Protein 2NRR (pdb70)

Foldseek 3Di:
DDLQVVLCVVQVAPDGQQKEKEWEWDDPLIKIWIWIDGNLHTDPVPIDIDRDVLLVVLLVVLLVVVVPDPDGQEYEYAEADSNQVSNVVSCVVVPHDHWYWYPPCIHGPNDHNDDDPPDSNNVSRVVNSVVNVVRVVVD

Organism: Thermotoga maritima (strain ATCC 43589 / DSM 3109 / JCM 10099 / NBRC 100826 / MSB8) (NCBI:txid243274)

Sequence (139 aa):
MEALEELMKLLNMKDFPYRIEGIDISHLYTVASLVVFEDGFPKKGDYRRYKIDDYESIRTVVKRRYSKHPLPNLLFVDGGIGQVNAAIEALKEIGKDCPVVGLATVVFENREIHLPHDHPVLRLLVQIRDETHRFAVSY

B-factor: mean 25.11, std 10.8, range [13.67, 114.44]

CATH classification: 3.30.420.340

Structure (mmCIF, N/CA/C/O backbone):
data_2NRR
#
_entry.id   2NRR
#
_cell.length_a   38.048
_cell.length_b   46.516
_cell.length_c   84.501
_cell.angle_alpha   90.000
_cell.angle_beta   90.000
_cell.angle_gamma   90.000
#
_symmetry.space_group_name_H-M   'P 21 21 21'
#
loop_
_entity.id
_entity.type
_entity.pdbx_description
1 polymer 'UvrABC system protein C'
2 water water
#
loop_
_atom_site.group_PDB
_atom_site.id
_atom_site.type_symbol
_atom_site.label_atom_id
_atom_site.label_alt_id
_atom_site.label_comp_id
_atom_site.label_asym_id
_atom_site.label_entity_id
_atom_site.label_seq_id
_atom_site.pdbx_PDB_ins_code
_atom_site.Cartn_x
_atom_site.Cartn_y
_atom_site.Cartn_z
_atom_site.occupancy
_atom_site.B_iso_or_equiv
_atom_site.auth_seq_id
_atom_site.auth_comp_id
_atom_site.auth_asym_id
_atom_site.auth_atom_id
_atom_site.pdbx_PDB_model_num
ATOM 1 N N . MET A 1 1 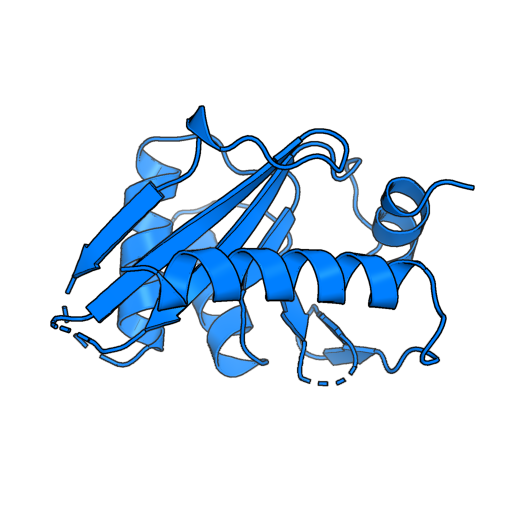? 36.853 39.407 -5.496 1.00 30.36 344 MET A N 1
ATOM 2 C CA . MET A 1 1 ? 35.860 38.399 -5.003 1.00 29.60 344 MET A CA 1
ATOM 3 C C . MET A 1 1 ? 35.454 38.765 -3.607 1.00 28.64 344 MET A C 1
ATOM 4 O O . MET A 1 1 ? 36.185 39.477 -2.910 1.00 28.72 344 MET A O 1
ATOM 9 N N . GLU A 1 2 ? 34.289 38.269 -3.197 1.00 25.59 345 GLU A N 1
ATOM 10 C CA . GLU A 1 2 ? 33.736 38.505 -1.846 1.00 25.17 345 GLU A CA 1
ATOM 11 C C . GLU A 1 2 ? 34.179 37.424 -0.882 1.00 22.10 345 GLU A C 1
ATOM 12 O O . GLU A 1 2 ? 34.209 36.224 -1.204 1.00 20.40 345 GLU A O 1
ATOM 18 N N . ALA A 1 3 ? 34.475 37.866 0.328 1.00 21.30 346 ALA A N 1
ATOM 19 C CA . ALA A 1 3 ? 34.883 36.965 1.385 1.00 20.48 346 ALA A CA 1
ATOM 20 C C . ALA A 1 3 ? 33.885 35.848 1.661 1.00 18.45 346 ALA A C 1
ATOM 21 O O . ALA A 1 3 ? 34.297 34.737 1.972 1.00 18.36 346 ALA A O 1
ATOM 23 N N . LEU A 1 4 ? 32.588 36.109 1.566 1.00 18.61 347 LEU A N 1
ATOM 24 C CA . LEU A 1 4 ? 31.613 35.022 1.772 1.00 18.34 347 LEU A CA 1
ATOM 25 C C . LEU A 1 4 ? 31.727 33.914 0.746 1.00 17.52 347 LEU A C 1
ATOM 26 O O . LEU A 1 4 ? 31.583 32.747 1.079 1.00 17.42 347 LEU A O 1
ATOM 31 N N . GLU A 1 5 ? 31.942 34.273 -0.513 1.00 16.81 348 GLU A N 1
ATOM 32 C CA . GLU A 1 5 ? 32.133 33.264 -1.534 1.00 17.13 348 GLU A CA 1
ATOM 33 C C . GLU A 1 5 ? 33.436 32.503 -1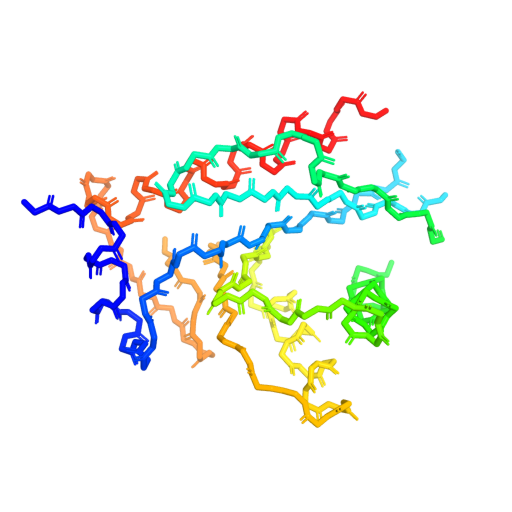.284 1.00 16.71 348 GLU A C 1
ATOM 34 O O . GLU A 1 5 ? 33.505 31.285 -1.466 1.00 17.18 348 GLU A O 1
ATOM 40 N N . GLU A 1 6 ? 34.475 33.216 -0.872 1.00 16.51 349 GLU A N 1
ATOM 41 C CA . GLU A 1 6 ? 35.760 32.587 -0.580 1.00 16.79 349 GLU A CA 1
ATOM 42 C C . GLU A 1 6 ? 35.622 31.616 0.611 1.00 16.94 349 GLU A C 1
ATOM 43 O O . GLU A 1 6 ? 36.235 30.548 0.616 1.00 16.66 349 GLU A O 1
ATOM 49 N N . LEU A 1 7 ? 34.841 31.994 1.606 1.00 15.83 350 LEU A N 1
ATOM 50 C CA . LEU A 1 7 ? 34.579 31.134 2.768 1.00 15.94 350 LEU A CA 1
ATOM 51 C C . LEU A 1 7 ? 33.868 29.870 2.340 1.00 16.11 350 LEU A C 1
ATOM 52 O O . LEU A 1 7 ? 34.204 28.774 2.751 1.00 17.38 350 LEU A O 1
ATOM 57 N N . MET A 1 8 ? 32.849 30.018 1.503 1.00 16.51 351 MET A N 1
ATOM 58 C CA . MET A 1 8 ? 32.149 28.870 0.959 1.00 17.22 351 MET A CA 1
ATOM 59 C C . MET A 1 8 ? 33.092 27.880 0.285 1.00 18.24 351 MET A C 1
ATOM 60 O O . MET A 1 8 ? 33.025 26.678 0.514 1.00 19.54 351 MET A O 1
ATOM 65 N N . LYS A 1 9 ? 34.008 28.422 -0.508 1.00 18.24 352 LYS A N 1
ATOM 66 C CA . LYS A 1 9 ? 34.929 27.570 -1.242 1.00 19.81 352 LYS A CA 1
ATOM 67 C C . LYS A 1 9 ? 35.937 26.920 -0.314 1.00 19.96 352 LYS A C 1
ATOM 68 O O . LYS A 1 9 ? 36.238 25.757 -0.471 1.00 21.97 352 LYS A O 1
ATOM 74 N N . LEU A 1 10 ? 36.455 27.657 0.657 1.00 18.76 353 LEU A N 1
ATOM 75 C CA . LEU A 1 10 ? 37.442 27.083 1.579 1.00 20.14 353 LEU A CA 1
ATOM 76 C C . LEU A 1 10 ? 36.873 25.919 2.363 1.00 19.75 353 LEU A C 1
ATOM 77 O O . LEU A 1 10 ? 37.572 24.922 2.567 1.00 22.26 353 LEU A O 1
ATOM 82 N N . LEU A 1 11 ? 35.636 26.041 2.835 1.00 19.77 354 LEU A N 1
ATOM 83 C CA . LEU A 1 11 ? 34.984 25.035 3.652 1.00 19.86 354 LEU A CA 1
ATOM 84 C C . LEU A 1 11 ? 34.236 23.996 2.828 1.00 20.64 354 LEU A C 1
ATOM 85 O O . LEU A 1 11 ? 33.574 23.117 3.388 1.00 22.85 354 LEU A O 1
ATOM 90 N N . ASN A 1 12 ? 34.302 24.132 1.500 1.00 19.47 355 ASN A N 1
ATOM 91 C CA . ASN A 1 12 ? 33.604 23.220 0.582 1.00 20.41 355 ASN A CA 1
ATOM 92 C C . ASN A 1 12 ? 32.128 23.108 0.920 1.00 19.77 355 ASN A C 1
ATOM 93 O O . ASN A 1 12 ? 31.551 22.033 0.920 1.00 21.61 355 ASN A O 1
ATOM 98 N N . MET A 1 13 ? 31.510 24.250 1.201 1.00 18.80 356 MET A N 1
ATOM 99 C CA . MET A 1 13 ? 30.114 24.289 1.582 1.00 19.10 356 MET A CA 1
ATOM 100 C C . MET A 1 13 ? 29.233 24.025 0.386 1.00 19.87 356 MET A C 1
ATOM 101 O O . MET A 1 13 ? 29.510 24.501 -0.715 1.00 19.87 356 MET A O 1
ATOM 106 N N . LYS A 1 14 ? 28.128 23.347 0.646 1.00 22.04 357 LYS A N 1
ATOM 107 C C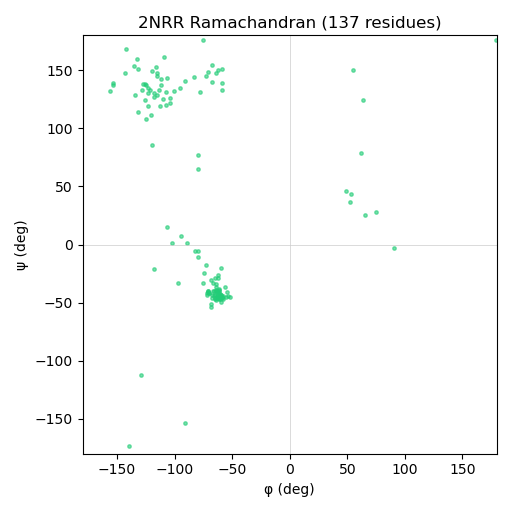A . LYS A 1 14 ? 27.100 23.121 -0.363 1.00 23.52 357 LYS A CA 1
ATOM 108 C C . LYS A 1 14 ? 26.302 24.381 -0.582 1.00 22.47 357 LYS A C 1
ATOM 109 O O . LYS A 1 14 ? 25.886 24.657 -1.709 1.00 25.15 357 LYS A O 1
ATOM 115 N N . ASP A 1 15 ? 26.120 25.176 0.475 1.00 21.28 358 ASP A N 1
ATOM 116 C CA . ASP A 1 15 ? 25.324 26.369 0.399 1.00 21.38 358 ASP A CA 1
ATOM 117 C C . ASP A 1 15 ? 26.182 27.613 0.654 1.00 19.26 358 ASP A C 1
ATOM 118 O O . ASP A 1 15 ? 27.195 27.573 1.344 1.00 18.73 358 ASP A O 1
ATOM 123 N N . PHE A 1 16 ? 25.767 28.728 0.088 1.00 18.33 359 PHE A N 1
ATOM 124 C CA . PHE A 1 16 ? 26.418 29.990 0.327 1.00 17.33 359 PHE A CA 1
ATOM 125 C C . PHE A 1 16 ? 26.172 30.385 1.781 1.00 16.38 359 PHE A C 1
ATOM 126 O O . PHE A 1 16 ? 25.053 30.226 2.280 1.00 16.09 359 PHE A O 1
ATOM 134 N N . PRO A 1 17 ? 27.178 30.944 2.459 1.00 15.94 360 PRO A N 1
ATOM 135 C CA . PRO A 1 17 ? 27.000 31.319 3.888 1.00 16.23 360 PRO A CA 1
ATOM 136 C C . PRO A 1 17 ? 26.261 32.645 4.094 1.00 15.77 360 PRO A C 1
ATOM 137 O O . PRO A 1 17 ? 26.786 33.624 4.638 1.00 16.64 360 PRO A O 1
ATOM 141 N N . TYR A 1 18 ? 25.005 32.661 3.684 1.00 15.42 361 TYR A N 1
ATOM 142 C CA . TYR A 1 18 ? 24.185 33.834 3.775 1.00 15.02 361 TYR A CA 1
ATOM 143 C C . TYR A 1 18 ? 23.884 34.187 5.216 1.00 14.90 361 TYR A C 1
ATOM 144 O O . TYR A 1 18 ? 23.998 35.342 5.601 1.00 15.55 361 TYR A O 1
ATOM 153 N N . ARG A 1 19 ? 23.514 33.202 6.020 1.00 14.38 362 ARG A N 1
ATOM 154 C CA . ARG A 1 19 ? 23.267 33.391 7.439 1.00 15.04 362 ARG A CA 1
ATOM 155 C C . ARG A 1 19 ? 24.342 32.640 8.201 1.00 13.67 362 ARG A C 1
ATOM 156 O O . ARG A 1 19 ? 24.452 31.427 8.097 1.00 14.63 362 ARG A O 1
ATOM 164 N N . ILE A 1 20 ? 25.109 33.414 8.981 1.00 14.56 363 ILE A N 1
ATOM 165 C CA . ILE A 1 20 ? 26.115 32.865 9.866 1.00 14.29 363 ILE A CA 1
ATOM 166 C C . ILE A 1 20 ? 25.713 33.231 11.278 1.00 14.83 363 ILE A C 1
ATOM 167 O O . ILE A 1 20 ? 25.421 34.373 11.572 1.00 15.87 363 ILE A O 1
ATOM 172 N N . GLU A 1 21 ? 25.706 32.251 12.174 1.00 13.86 364 GLU A N 1
ATOM 173 C CA . GLU A 1 21 ? 25.497 32.504 13.593 1.00 14.36 364 GLU A CA 1
ATOM 174 C C . GLU A 1 21 ? 26.783 32.206 14.322 1.00 14.15 364 GLU A C 1
ATOM 175 O O . GLU A 1 21 ? 27.460 31.261 13.962 1.00 16.29 364 GLU A O 1
ATOM 181 N N . GLY A 1 22 ? 27.109 33.000 15.332 1.00 15.10 365 GLY A N 1
ATOM 182 C CA . GLY A 1 22 ? 28.305 32.844 16.128 1.00 15.27 365 GLY A CA 1
ATOM 183 C C . GLY A 1 22 ? 27.956 32.705 17.588 1.00 15.69 365 GLY A C 1
ATOM 184 O O . GLY A 1 22 ? 27.143 33.468 18.069 1.00 16.47 365 GLY A O 1
ATOM 185 N N . ILE A 1 23 ? 28.568 31.755 18.290 1.00 15.56 366 ILE A N 1
ATOM 186 C CA . ILE A 1 23 ? 28.272 31.508 19.685 1.00 17.01 366 ILE A CA 1
ATOM 187 C C . ILE A 1 23 ? 29.520 31.549 20.533 1.00 17.12 366 ILE A C 1
ATOM 188 O O . ILE A 1 23 ? 30.571 31.047 20.148 1.00 17.24 366 ILE A O 1
ATOM 193 N N . ASP A 1 24 ? 29.384 32.187 21.697 1.00 18.77 367 ASP A N 1
ATOM 194 C CA . ASP A 1 24 ? 30.398 32.186 22.721 1.00 20.06 367 ASP A CA 1
ATOM 195 C C . ASP A 1 24 ? 29.774 31.749 24.024 1.00 20.35 367 ASP A C 1
ATOM 196 O O . ASP A 1 24 ? 28.668 32.143 24.340 1.00 20.49 367 ASP A O 1
ATOM 201 N N . ILE A 1 25 ? 30.493 30.904 24.764 1.00 19.97 368 ILE A N 1
ATOM 202 C CA . ILE A 1 25 ? 30.108 30.502 26.111 1.00 21.45 368 ILE A CA 1
ATOM 203 C C . ILE A 1 25 ? 31.000 31.244 27.109 1.00 22.76 368 ILE A C 1
ATOM 204 O O . ILE A 1 25 ? 32.233 31.184 27.016 1.00 24.64 368 ILE A O 1
ATOM 209 N N . SER A 1 26 ? 30.365 31.932 28.056 1.00 23.85 369 SER A N 1
ATOM 210 C CA . SER A 1 26 ? 31.106 32.733 29.063 1.00 28.11 369 SER A CA 1
ATOM 211 C C . SER A 1 26 ? 30.563 32.433 30.447 1.00 30.67 369 SER A C 1
ATOM 212 O O . SER A 1 26 ? 29.441 31.983 30.618 1.00 28.58 369 SER A O 1
ATOM 215 N N . HIS A 1 27 ? 31.347 32.725 31.475 1.00 34.88 370 HIS A N 1
ATOM 216 C CA . HIS A 1 27 ? 31.010 32.154 32.782 1.00 38.45 370 HIS A CA 1
ATOM 217 C C . HIS A 1 27 ? 30.236 33.001 33.766 1.00 41.16 370 HIS A C 1
ATOM 218 O O . HIS A 1 27 ? 29.434 32.468 34.526 1.00 42.50 370 HIS A O 1
ATOM 225 N N . LEU A 1 28 ? 30.463 34.305 33.747 1.00 43.10 371 LEU A N 1
ATOM 226 C CA . LEU A 1 28 ? 29.624 35.244 34.497 1.00 43.84 371 LEU A CA 1
ATOM 227 C C . LEU A 1 28 ? 29.232 36.396 33.571 1.00 44.56 371 LEU A C 1
ATOM 228 O O . LEU A 1 28 ? 28.126 36.415 33.024 1.00 44.72 371 LEU A O 1
ATOM 233 N N . TYR A 1 32 ? 26.204 31.298 36.862 1.00 33.84 375 TYR A N 1
ATOM 234 C CA . TYR A 1 32 ? 25.474 31.129 35.611 1.00 32.75 375 TYR A CA 1
ATOM 235 C C . TYR A 1 32 ? 26.471 30.966 34.497 1.00 31.31 375 TYR A C 1
ATOM 236 O O . TYR A 1 32 ? 27.595 31.459 34.579 1.00 30.87 375 TYR A O 1
ATOM 238 N N . THR A 1 33 ? 26.077 30.228 33.469 1.00 29.17 376 THR A N 1
ATOM 239 C CA . THR A 1 33 ? 26.797 30.257 32.211 1.00 26.90 376 THR A CA 1
ATOM 240 C C . THR A 1 33 ? 25.893 31.039 31.258 1.00 25.32 376 THR A C 1
ATOM 241 O O . THR A 1 33 ? 24.649 30.929 31.324 1.00 25.67 376 THR A O 1
ATOM 245 N N . VAL A 1 34 ? 26.515 31.835 30.403 1.00 22.80 377 VAL A N 1
ATOM 246 C CA . VAL A 1 34 ? 25.782 32.560 29.366 1.00 22.88 377 VAL A CA 1
ATOM 247 C C . VAL A 1 34 ? 26.349 32.212 28.000 1.00 20.47 377 VAL A C 1
ATOM 248 O O . VAL A 1 34 ? 27.572 32.249 27.778 1.00 22.02 377 VAL A O 1
ATOM 252 N N . ALA A 1 35 ? 25.446 31.872 27.097 1.00 19.61 378 ALA A N 1
ATOM 253 C CA . ALA A 1 35 ? 25.778 31.703 25.701 1.00 19.14 378 ALA A CA 1
ATOM 254 C C . ALA A 1 35 ? 25.276 32.921 24.941 1.00 18.66 378 ALA A C 1
ATOM 255 O O . ALA A 1 35 ? 24.094 33.225 24.975 1.00 20.97 378 ALA A O 1
ATOM 257 N N . SER A 1 36 ? 26.178 33.615 24.277 1.00 17.27 379 SER A N 1
ATOM 258 C CA . SER A 1 36 ? 25.841 34.8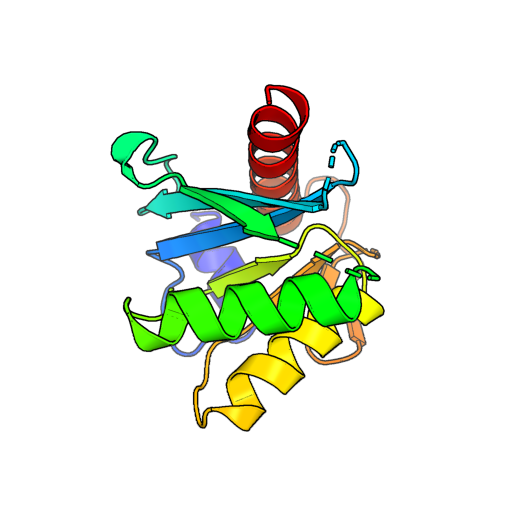02 23.517 1.00 18.18 379 SER A CA 1
ATOM 259 C C . SER A 1 36 ? 25.936 34.432 22.051 1.00 17.11 379 SER A C 1
ATOM 260 O O . SER A 1 36 ? 26.944 33.882 21.618 1.00 19.57 379 SER A O 1
ATOM 263 N N . LEU A 1 37 ? 24.899 34.783 21.286 1.00 16.15 380 LEU A N 1
ATOM 264 C CA . LEU A 1 37 ? 24.770 34.411 19.897 1.00 16.39 380 LEU A CA 1
ATOM 265 C C . LEU A 1 37 ? 24.555 35.646 19.048 1.00 15.68 380 LEU A C 1
ATOM 266 O O . LEU A 1 37 ? 23.649 36.437 19.305 1.00 16.96 380 LEU A O 1
ATOM 271 N N . VAL A 1 38 ? 25.425 35.810 18.054 1.00 14.93 381 VAL A N 1
ATOM 272 C CA . VAL A 1 38 ? 25.336 36.862 17.082 1.00 15.58 381 VAL A CA 1
ATOM 273 C C . VAL A 1 38 ? 24.929 36.264 15.730 1.00 15.03 381 VAL A C 1
ATOM 274 O O . VAL A 1 38 ? 25.093 35.069 15.476 1.00 15.66 381 VAL A O 1
ATOM 278 N N . VAL A 1 39 ? 24.439 37.143 14.870 1.00 15.29 382 VAL A N 1
ATOM 279 C CA . VAL A 1 39 ? 23.921 36.787 13.549 1.00 15.86 382 VAL A CA 1
ATOM 280 C C . VAL A 1 39 ? 24.462 37.742 12.529 1.00 16.69 382 VAL A C 1
ATOM 281 O O . VAL A 1 39 ? 24.356 38.947 12.714 1.00 17.75 382 VAL A O 1
ATOM 285 N N . PHE A 1 40 ? 25.024 37.183 11.462 1.00 16.73 383 PHE A N 1
ATOM 286 C CA . PHE A 1 40 ? 25.411 37.917 10.273 1.00 17.83 383 PHE A CA 1
ATOM 287 C C . PHE A 1 40 ? 24.536 37.465 9.123 1.00 17.90 383 PHE A C 1
ATOM 288 O O . PHE A 1 40 ? 24.405 36.273 8.869 1.00 20.11 383 PHE A O 1
ATOM 296 N N . GLU A 1 41 ? 24.000 38.420 8.369 1.00 19.01 384 GLU A N 1
ATOM 297 C CA . GLU A 1 41 ? 23.185 38.126 7.189 1.00 19.49 384 GLU A CA 1
ATOM 298 C C . GLU A 1 41 ? 23.846 38.836 6.019 1.00 18.69 384 GLU A C 1
ATOM 299 O O . GLU A 1 41 ? 24.019 40.073 6.045 1.00 20.02 384 GLU A O 1
ATOM 305 N N . ASP A 1 42 ? 24.265 38.046 5.029 1.00 18.07 385 ASP A N 1
ATOM 306 C CA . ASP A 1 42 ? 24.990 38.551 3.873 1.00 19.29 385 ASP A CA 1
ATOM 307 C C . ASP A 1 42 ? 26.185 39.374 4.305 1.00 19.95 385 ASP A C 1
ATOM 308 O O . ASP A 1 42 ? 26.531 40.387 3.678 1.00 21.89 385 ASP A O 1
ATOM 313 N N . GLY A 1 43 ? 26.811 38.941 5.392 1.00 19.76 386 GLY A N 1
ATOM 314 C CA . GLY A 1 43 ? 28.048 39.522 5.874 1.00 22.57 386 GLY A CA 1
ATOM 315 C C . GLY A 1 43 ? 27.898 40.660 6.854 1.00 22.37 386 GLY A C 1
ATOM 316 O O . GLY A 1 43 ? 28.925 41.209 7.306 1.00 25.74 386 GLY A O 1
ATOM 317 N N . PHE A 1 44 ? 26.655 41.071 7.140 1.00 22.83 387 PHE A N 1
ATOM 318 C CA . PHE A 1 44 ? 26.362 42.221 8.036 1.00 24.26 387 PHE A CA 1
ATOM 319 C C . PHE A 1 44 ? 25.710 41.761 9.326 1.00 23.32 387 PHE A C 1
ATOM 320 O O . PHE A 1 44 ? 24.752 40.971 9.287 1.00 22.16 387 PHE A O 1
ATOM 328 N N . PRO A 1 45 ? 26.147 42.330 10.458 1.00 23.42 388 PRO A N 1
ATOM 329 C CA . PRO A 1 45 ? 25.458 42.017 11.703 1.00 22.48 388 PRO A CA 1
ATOM 330 C C . PRO A 1 45 ? 23.976 42.377 11.709 1.00 21.92 388 PRO A C 1
ATOM 331 O O . PRO A 1 45 ? 23.603 43.471 11.247 1.00 24.69 388 PRO A O 1
ATOM 335 N N . LYS A 1 46 ? 23.142 41.514 12.267 1.00 20.82 389 LYS A N 1
ATOM 336 C CA . LYS A 1 46 ? 21.703 41.762 12.419 1.00 21.19 389 LYS A CA 1
ATOM 337 C C . LYS A 1 46 ? 21.338 41.744 13.898 1.00 21.03 389 LYS A C 1
ATOM 338 O O . LYS A 1 46 ? 20.943 40.725 14.456 1.00 19.91 389 LYS A O 1
ATOM 344 N N . LYS A 1 47 ? 21.493 42.893 14.530 1.00 20.90 390 LYS A N 1
ATOM 345 C CA . LYS A 1 47 ? 21.428 42.972 15.979 1.00 20.42 390 LYS A CA 1
ATOM 346 C C . LYS A 1 47 ? 20.058 42.620 16.523 1.00 20.08 390 LYS A C 1
ATOM 347 O O . LYS A 1 47 ? 19.986 42.114 17.638 1.00 19.45 390 LYS A O 1
ATOM 353 N N . GLY A 1 48 ? 18.991 42.858 15.7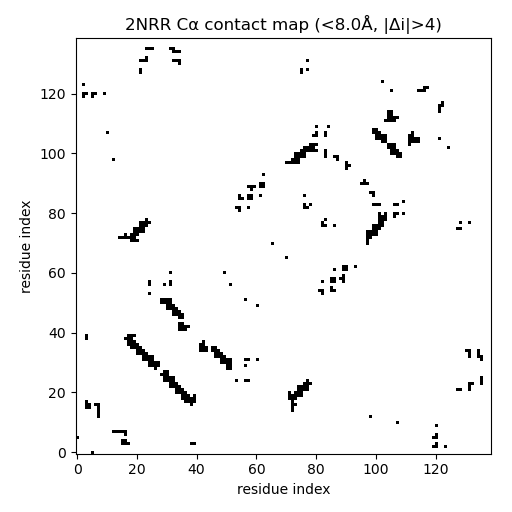49 1.00 18.61 391 GLY A N 1
ATOM 354 C CA . GLY A 1 48 ? 17.653 42.473 16.132 1.00 19.07 391 GLY A CA 1
ATOM 355 C C . GLY A 1 48 ? 17.511 40.972 16.351 1.00 18.59 391 GLY A C 1
ATOM 356 O O . GLY A 1 48 ? 16.573 40.527 17.039 1.00 20.34 391 GLY A O 1
ATOM 357 N N . ASP A 1 49 ? 18.439 40.165 15.785 1.00 19.69 392 ASP A N 1
ATOM 358 C CA . ASP A 1 49 ? 18.382 38.711 15.864 1.00 18.96 392 ASP A CA 1
ATOM 359 C C . ASP A 1 49 ? 19.342 38.154 16.898 1.00 18.13 392 ASP A C 1
ATOM 360 O O . ASP A 1 49 ? 19.413 36.950 17.056 1.00 18.71 392 ASP A O 1
ATOM 365 N N . TYR A 1 50 ? 20.091 38.996 17.617 1.00 16.93 393 TYR A N 1
ATOM 366 C CA . TYR A 1 50 ? 21.030 38.479 18.613 1.00 16.98 393 TYR A CA 1
ATOM 367 C C . TYR A 1 50 ? 20.284 37.843 19.781 1.00 17.26 393 TYR A C 1
ATOM 368 O O . TYR A 1 50 ? 19.126 38.191 20.070 1.00 17.34 393 TYR A O 1
ATOM 377 N N . ARG A 1 51 ? 20.944 36.912 20.459 1.00 16.43 394 ARG A N 1
ATOM 378 C CA . ARG A 1 51 ? 20.290 36.184 21.534 1.00 17.47 394 ARG A CA 1
ATOM 379 C C . ARG A 1 51 ? 21.320 35.944 22.623 1.00 17.45 394 ARG A C 1
ATOM 380 O O . ARG A 1 51 ? 22.496 35.717 22.359 1.00 19.60 394 ARG A O 1
ATOM 388 N N . ARG A 1 52 ? 20.870 35.927 23.860 1.00 17.30 395 ARG A N 1
ATOM 389 C CA . ARG A 1 52 ? 21.648 35.373 24.958 1.00 19.19 395 ARG A CA 1
ATOM 390 C C . ARG A 1 52 ? 20.830 34.330 25.646 1.00 19.51 395 ARG A C 1
ATOM 391 O O . ARG A 1 52 ? 19.658 34.547 25.894 1.00 22.04 395 ARG A O 1
ATOM 399 N N . TYR A 1 53 ? 21.463 33.210 25.975 1.00 19.81 396 TYR A N 1
ATOM 400 C CA . TYR A 1 53 ? 20.827 32.121 26.710 1.00 22.11 396 TYR A CA 1
ATOM 401 C C . TYR A 1 53 ? 21.520 31.984 28.043 1.00 23.65 396 TYR A C 1
ATOM 402 O O . TYR A 1 53 ? 22.730 31.862 28.098 1.00 24.22 396 TYR A O 1
ATOM 411 N N . LYS A 1 54 ? 20.735 31.970 29.108 1.00 27.57 397 LYS A N 1
ATOM 412 C CA . LYS A 1 54 ? 21.241 31.697 30.452 1.00 30.69 397 LYS A CA 1
ATOM 413 C C . LYS A 1 54 ? 21.049 30.208 30.764 1.00 32.69 397 LYS A C 1
ATOM 414 O O . LYS A 1 54 ? 20.018 29.590 30.438 1.00 33.99 397 LYS A O 1
ATOM 420 N N . ILE A 1 55 ? 22.093 29.612 31.315 1.00 34.36 398 ILE A N 1
ATOM 421 C CA . ILE A 1 55 ? 22.130 28.180 31.545 1.00 35.64 398 ILE A CA 1
ATOM 422 C C . ILE A 1 55 ? 22.523 27.992 33.007 1.00 36.19 398 ILE A C 1
ATOM 423 O O . ILE A 1 55 ? 23.472 28.632 33.496 1.00 37.17 398 ILE A O 1
ATOM 428 N N . ASP A 1 61 ? 31.147 24.109 32.507 1.00 26.41 404 ASP A N 1
ATOM 429 C CA . ASP A 1 61 ? 31.065 22.944 31.637 1.00 25.06 404 ASP A CA 1
ATOM 430 C C . ASP A 1 61 ? 30.655 23.402 30.255 1.00 23.68 404 ASP A C 1
ATOM 431 O O . ASP A 1 61 ? 29.472 23.345 29.861 1.00 23.45 404 ASP A O 1
ATOM 436 N N . ASP A 1 62 ? 31.643 23.920 29.541 1.00 23.52 405 ASP A N 1
ATOM 437 C CA . ASP A 1 62 ? 31.377 24.581 28.287 1.00 23.74 405 ASP A CA 1
ATOM 438 C C . ASP A 1 62 ? 30.801 23.638 27.238 1.00 22.19 405 ASP A C 1
ATOM 439 O O . ASP A 1 62 ? 29.978 24.083 26.420 1.00 21.95 405 ASP A O 1
ATOM 444 N N . TYR A 1 63 ? 31.209 22.360 27.235 1.00 21.85 406 TYR A N 1
ATOM 445 C CA . TYR A 1 63 ? 30.629 21.399 26.283 1.00 22.20 406 TYR A CA 1
ATOM 446 C C . TYR A 1 63 ? 29.145 21.162 26.536 1.00 21.77 406 TYR A C 1
ATOM 447 O O . TYR A 1 63 ? 28.340 21.113 25.607 1.00 22.19 406 TYR A O 1
ATOM 456 N N . GLU A 1 64 ? 28.764 21.009 27.792 1.00 21.20 407 GLU A N 1
ATOM 457 C CA . GLU A 1 64 ? 27.377 20.784 28.133 1.00 21.73 407 GLU A CA 1
ATOM 458 C C . GLU A 1 64 ? 26.545 22.030 27.787 1.00 20.05 407 GLU A C 1
ATOM 459 O O . GLU A 1 64 ? 25.421 21.917 27.319 1.00 20.01 407 GLU A O 1
ATOM 465 N N . SER A 1 65 ? 27.107 23.200 28.048 1.00 19.03 408 SER A N 1
ATOM 466 C CA . SER A 1 65 ? 26.447 24.462 27.736 1.00 18.49 408 SER A CA 1
ATOM 467 C C . SER A 1 65 ? 26.196 24.598 26.240 1.00 18.29 408 SER A C 1
ATOM 468 O O . SER A 1 65 ? 25.103 24.947 25.826 1.00 18.10 408 SER A O 1
ATOM 471 N N . ILE A 1 66 ? 27.206 24.285 25.433 1.00 18.67 409 ILE A N 1
ATOM 472 C CA . ILE A 1 66 ? 27.048 24.360 23.970 1.00 19.35 409 ILE A CA 1
ATOM 473 C C . ILE A 1 66 ? 25.980 23.368 23.515 1.00 18.02 409 ILE A C 1
ATOM 474 O O . ILE A 1 66 ? 25.127 23.695 22.677 1.00 18.24 409 ILE A O 1
ATOM 479 N N . ARG A 1 67 ? 26.021 22.154 24.049 1.00 18.64 410 ARG A N 1
ATOM 480 C CA . ARG A 1 67 ? 25.052 21.185 23.685 1.00 19.65 410 ARG A CA 1
ATOM 481 C C . ARG A 1 67 ? 23.614 21.612 24.001 1.00 18.45 410 ARG A C 1
ATOM 482 O O . ARG A 1 67 ? 22.704 21.445 23.184 1.00 19.01 410 ARG A O 1
ATOM 490 N N . THR A 1 68 ? 23.413 22.183 25.187 1.00 17.89 411 THR A N 1
ATOM 491 C CA . THR A 1 68 ? 22.116 22.618 25.588 1.00 18.73 411 THR A CA 1
ATOM 492 C C . THR A 1 68 ? 21.627 23.745 24.694 1.00 17.21 411 THR A C 1
ATOM 493 O O . THR A 1 68 ? 20.484 23.768 24.259 1.00 17.73 411 THR A O 1
ATOM 497 N N . VAL A 1 69 ? 22.484 24.729 24.436 1.00 16.66 412 VAL A N 1
ATOM 498 C CA . VAL A 1 69 ? 22.056 25.877 23.629 1.00 16.92 412 VAL A CA 1
ATOM 499 C C . VAL A 1 69 ? 21.7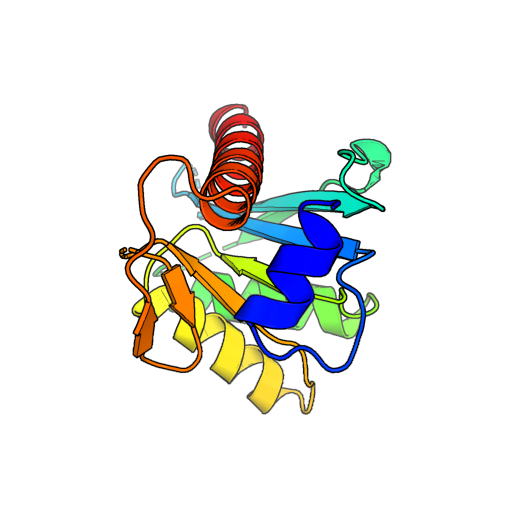47 25.475 22.186 1.00 15.80 412 VAL A C 1
ATOM 500 O O . VAL A 1 69 ? 20.776 25.902 21.583 1.00 16.36 412 VAL A O 1
ATOM 504 N N . VAL A 1 70 ? 22.607 24.651 21.611 1.00 15.33 413 VAL A N 1
ATOM 505 C CA . VAL A 1 70 ? 22.361 24.193 20.252 1.00 15.58 413 VAL A CA 1
ATOM 506 C C . VAL A 1 70 ? 21.034 23.469 20.125 1.00 15.10 413 VAL A C 1
ATOM 507 O O . VAL A 1 70 ? 20.245 23.736 19.226 1.00 16.27 413 VAL A O 1
ATOM 511 N N . LYS A 1 71 ? 20.763 22.566 21.061 1.00 15.28 414 LYS A N 1
ATOM 512 C CA . LYS A 1 71 ? 19.518 21.839 20.991 1.00 16.11 414 LYS A CA 1
ATOM 513 C C . LYS A 1 71 ? 18.300 22.723 21.310 1.00 17.77 414 LYS A C 1
ATOM 514 O O . LYS A 1 71 ? 17.285 22.621 20.619 1.00 19.63 414 LYS A O 1
ATOM 520 N N . ARG A 1 72 ? 18.414 23.610 22.292 1.00 17.94 415 ARG A N 1
ATOM 521 C CA . ARG A 1 72 ? 17.304 24.550 22.607 1.00 19.20 415 ARG A CA 1
ATOM 522 C C . ARG A 1 72 ? 17.008 25.399 21.374 1.00 18.76 415 ARG A C 1
ATOM 523 O O . ARG A 1 72 ? 15.872 25.515 20.927 1.00 21.16 415 ARG A O 1
ATOM 531 N N . ARG A 1 73 ? 18.039 25.979 20.793 1.00 16.76 416 ARG A N 1
ATOM 532 C CA . ARG A 1 73 ? 17.841 26.941 19.708 1.00 16.16 416 ARG A CA 1
ATOM 533 C C . ARG A 1 73 ? 17.304 26.254 18.459 1.00 17.08 416 ARG A C 1
ATOM 534 O O . ARG A 1 73 ? 16.336 26.745 17.859 1.00 18.45 416 ARG A O 1
ATOM 542 N N . TYR A 1 74 ? 17.948 25.186 18.013 1.00 16.72 417 TYR A N 1
ATOM 543 C CA . TYR A 1 74 ? 17.621 24.643 16.713 1.00 17.52 417 TYR A CA 1
ATOM 544 C C . TYR A 1 74 ? 16.393 23.717 16.744 1.00 20.88 417 TYR A C 1
ATOM 545 O O . TYR A 1 74 ? 15.879 23.343 15.710 1.00 23.67 417 TYR A O 1
ATOM 554 N N . SER A 1 75 ? 15.867 23.448 17.922 1.00 20.26 418 SER A N 1
ATOM 555 C CA . SER A 1 75 ? 14.535 22.862 18.046 1.00 22.80 418 SER A CA 1
ATOM 556 C C . SER A 1 75 ? 13.428 23.910 17.883 1.00 23.53 418 SER A C 1
ATOM 557 O O . SER A 1 75 ? 12.248 23.589 17.758 1.00 25.28 418 SER A O 1
ATOM 560 N N . LYS A 1 76 ? 13.788 25.196 17.882 1.00 22.32 419 LYS A N 1
ATOM 561 C CA . LYS A 1 76 ? 12.823 26.292 17.713 1.00 23.42 419 LYS A CA 1
ATOM 562 C C . LYS A 1 76 ? 13.045 27.149 16.466 1.00 21.77 419 LYS A C 1
ATOM 563 O O . LYS A 1 76 ? 12.116 27.761 15.996 1.00 25.18 419 LYS A O 1
ATOM 569 N N . HIS A 1 77 ? 14.250 27.136 15.913 1.00 20.25 420 HIS A N 1
ATOM 570 C CA . HIS A 1 77 ? 14.639 28.045 14.852 1.00 19.04 420 HIS A CA 1
ATOM 571 C C . HIS A 1 77 ? 15.370 27.292 13.776 1.00 17.74 420 HIS A C 1
ATOM 572 O O . HIS A 1 77 ? 15.986 26.288 14.039 1.00 17.66 420 HIS A O 1
ATOM 579 N N . PRO A 1 78 ? 15.323 27.799 12.537 1.00 17.80 421 PRO A N 1
ATOM 580 C CA . PRO A 1 78 ? 16.077 27.188 11.455 1.00 18.13 421 PRO A CA 1
ATOM 581 C C . PRO A 1 78 ? 17.576 27.223 11.684 1.00 16.36 421 PRO A C 1
ATOM 582 O O . PRO A 1 78 ? 18.090 28.103 12.361 1.00 16.84 421 PRO A O 1
ATOM 586 N N . LEU A 1 79 ? 18.263 26.241 11.148 1.00 16.54 422 LEU A N 1
ATOM 587 C CA . LEU A 1 79 ? 19.697 26.261 11.127 1.00 15.51 422 LEU A CA 1
ATOM 588 C C . LEU A 1 79 ? 20.188 27.422 10.284 1.00 15.67 422 LEU A C 1
ATOM 589 O O . LEU A 1 79 ? 19.571 27.781 9.293 1.00 16.65 422 LEU A O 1
ATOM 594 N N . PRO A 1 80 ? 21.339 27.991 10.642 1.00 14.79 423 PRO A N 1
ATOM 595 C CA . PRO A 1 80 ? 22.023 28.919 9.759 1.00 14.91 423 PRO A CA 1
ATOM 596 C C . PRO A 1 80 ? 22.700 28.149 8.652 1.00 14.14 423 PRO A C 1
ATOM 597 O O . PRO A 1 80 ? 22.705 26.921 8.646 1.00 15.54 423 PRO A O 1
ATOM 601 N N . ASN A 1 81 ? 23.304 28.838 7.705 1.00 13.99 424 ASN A N 1
ATOM 602 C CA . ASN A 1 81 ? 24.130 28.164 6.735 1.00 14.71 424 ASN A CA 1
ATOM 603 C C . ASN A 1 81 ? 25.475 27.728 7.317 1.00 14.27 424 ASN A C 1
ATOM 604 O O . ASN A 1 81 ? 26.067 26.783 6.827 1.00 15.64 424 ASN A O 1
ATOM 609 N N . LEU A 1 82 ? 25.914 28.405 8.373 1.00 14.59 425 LEU A N 1
ATOM 610 C CA . LEU A 1 82 ? 27.214 28.111 9.016 1.00 14.57 425 LEU A CA 1
ATOM 611 C C . LEU A 1 82 ? 27.111 28.544 10.457 1.00 14.47 425 LEU A C 1
ATOM 612 O O . LEU A 1 82 ? 26.581 29.625 10.737 1.00 14.41 425 LEU A O 1
ATOM 617 N N . LEU A 1 83 ? 27.623 27.710 11.356 1.00 13.90 426 LEU A N 1
ATOM 618 C CA . LEU A 1 83 ? 27.744 28.033 12.758 1.00 14.38 426 LEU A CA 1
ATOM 619 C C . LEU A 1 83 ? 29.216 28.220 13.084 1.00 13.73 426 LEU A C 1
ATOM 620 O O . LEU A 1 83 ? 30.011 27.327 12.864 1.00 15.09 426 LEU A O 1
ATOM 625 N N . PHE A 1 84 ? 29.529 29.381 13.650 1.00 14.26 427 PHE A N 1
ATOM 626 C CA . PHE A 1 84 ? 30.842 29.680 14.185 1.00 14.35 427 PHE A CA 1
ATOM 627 C C . PHE A 1 84 ? 30.792 29.520 15.688 1.00 14.72 427 PHE A C 1
ATOM 628 O O . PHE A 1 84 ? 29.913 30.090 16.350 1.00 15.39 427 PHE A O 1
ATOM 636 N N . VAL A 1 85 ? 31.762 28.821 16.243 1.00 15.26 428 VAL A N 1
ATOM 637 C CA . VAL A 1 85 ? 31.872 28.643 17.680 1.00 17.06 428 VAL A CA 1
ATOM 638 C C . VAL A 1 85 ? 33.174 29.254 18.116 1.00 18.91 428 VAL A C 1
ATOM 639 O O . VAL A 1 85 ? 34.207 28.963 17.559 1.00 21.24 428 VAL A O 1
ATOM 643 N N . ASP A 1 86 ? 33.098 30.135 19.105 1.00 19.64 429 ASP A N 1
ATOM 644 C CA . ASP A 1 86 ? 34.288 30.867 19.577 1.00 22.37 429 ASP A CA 1
ATOM 645 C C . ASP A 1 86 ? 35.057 29.975 20.475 1.00 25.26 429 ASP A C 1
ATOM 646 O O . ASP A 1 86 ? 35.110 30.185 21.688 1.00 29.02 429 ASP A O 1
ATOM 651 N N . GLY A 1 87 ? 35.758 29.059 19.844 1.00 25.93 430 GLY A N 1
ATOM 652 C CA . GLY A 1 87 ? 36.529 28.100 20.563 1.00 24.91 430 GLY A CA 1
ATOM 653 C C . GLY A 1 87 ? 37.196 27.177 19.587 1.00 23.12 430 GLY A C 1
ATOM 654 O O . GLY A 1 87 ? 36.924 27.156 18.363 1.00 24.81 430 GLY A O 1
ATOM 655 N N . GLY A 1 88 ? 37.996 26.316 20.128 1.00 23.66 431 GLY A N 1
ATOM 656 C CA . GLY A 1 88 ? 38.678 25.369 19.348 1.00 23.40 431 GLY A CA 1
ATOM 657 C C . GLY A 1 88 ? 37.958 24.080 19.164 1.00 22.16 431 GLY A C 1
ATOM 658 O O . GLY A 1 88 ? 36.721 24.011 19.204 1.00 21.41 431 GLY A O 1
ATOM 659 N N . ILE A 1 89 ? 38.731 23.034 18.931 1.00 21.21 432 ILE A N 1
ATOM 660 C CA . ILE A 1 89 ? 38.181 21.820 18.412 1.00 22.33 432 ILE A CA 1
ATOM 661 C C . ILE A 1 89 ? 37.214 21.215 19.380 1.00 21.49 432 ILE A C 1
ATOM 662 O O . ILE A 1 89 ? 36.264 20.634 18.926 1.00 21.61 432 ILE A O 1
ATOM 667 N N . GLY A 1 90 ? 37.479 21.304 20.692 1.00 20.60 433 GLY A N 1
ATOM 668 C CA . GLY A 1 90 ? 36.561 20.700 21.655 1.00 18.91 433 GLY A CA 1
ATOM 669 C C . GLY A 1 90 ? 35.176 21.297 21.576 1.00 19.17 433 GLY A C 1
ATOM 670 O O . GLY A 1 90 ? 34.174 20.585 21.561 1.00 19.35 433 GLY A O 1
ATOM 671 N N . GLN A 1 91 ? 35.089 22.619 21.528 1.00 18.49 434 GLN A N 1
ATOM 672 C CA . GLN A 1 91 ? 33.797 23.263 21.438 1.00 19.42 434 GLN A CA 1
ATOM 673 C C . GLN A 1 91 ? 33.126 23.065 20.091 1.00 17.44 434 GLN A C 1
ATOM 674 O O . GLN A 1 91 ? 31.912 22.893 20.022 1.00 17.52 434 GLN A O 1
ATOM 680 N N . VAL A 1 92 ? 33.900 23.158 19.018 1.00 16.94 435 VAL A N 1
ATOM 681 C CA . VAL A 1 92 ? 33.368 22.898 17.689 1.00 16.88 435 VAL A CA 1
ATOM 682 C C . VAL A 1 92 ? 32.787 21.503 17.632 1.00 17.16 435 VAL A C 1
ATOM 683 O O . VAL A 1 92 ? 31.647 21.304 17.179 1.00 16.94 435 VAL A O 1
ATOM 687 N N . ASN A 1 93 ? 33.525 20.513 18.138 1.00 17.31 436 ASN A N 1
ATOM 688 C CA . ASN A 1 93 ? 33.033 19.154 18.100 1.00 17.97 436 ASN A CA 1
ATOM 689 C C . ASN A 1 93 ? 31.841 18.935 19.012 1.00 17.28 436 ASN A C 1
ATOM 690 O O . ASN A 1 93 ? 30.980 18.138 18.676 1.00 18.00 436 ASN A O 1
ATOM 695 N N . ALA A 1 94 ? 31.748 19.661 20.114 1.00 17.61 437 ALA A N 1
ATOM 696 C CA . ALA A 1 94 ? 30.569 19.556 20.959 1.00 16.84 437 ALA A CA 1
ATOM 697 C C . ALA A 1 94 ? 29.330 20.036 20.215 1.00 15.30 437 ALA A C 1
ATOM 698 O O . ALA A 1 94 ? 28.266 19.410 20.302 1.00 16.55 437 ALA A O 1
ATOM 700 N N . ALA A 1 95 ? 29.466 21.115 19.453 1.00 14.91 438 ALA A N 1
ATOM 701 C CA . ALA A 1 95 ? 28.346 21.624 18.685 1.00 14.52 438 ALA A CA 1
ATOM 702 C C . ALA A 1 95 ? 27.976 20.656 17.584 1.00 14.29 438 ALA A C 1
ATOM 703 O O . ALA A 1 95 ? 26.783 20.416 17.358 1.00 15.01 438 ALA A O 1
ATOM 705 N N . ILE A 1 96 ? 28.959 20.108 16.884 1.00 15.22 439 ILE A N 1
ATOM 706 C CA . ILE A 1 96 ? 28.678 19.124 15.840 1.00 16.08 439 ILE A CA 1
ATOM 707 C C . ILE A 1 96 ? 27.936 17.910 16.402 1.00 16.13 439 ILE A C 1
ATOM 708 O O . ILE A 1 96 ? 26.956 17.445 15.817 1.00 16.90 439 ILE A O 1
ATOM 713 N N . GLU A 1 97 ? 28.396 17.400 17.537 1.00 16.13 440 GLU A N 1
ATOM 714 C CA . GLU A 1 97 ? 27.748 16.246 18.157 1.00 16.80 440 GLU A CA 1
ATOM 715 C C . GLU A 1 97 ? 26.331 16.588 18.547 1.00 16.22 440 GLU A C 1
ATOM 716 O O . GLU A 1 97 ? 25.456 15.743 18.374 1.00 17.08 440 GLU A O 1
ATOM 722 N N . ALA A 1 98 ? 26.110 17.764 19.131 1.00 15.17 441 ALA A N 1
ATOM 723 C CA . ALA A 1 98 ? 24.781 18.169 19.522 1.00 15.28 441 ALA A CA 1
ATOM 724 C C . ALA A 1 98 ? 23.822 18.211 18.310 1.00 14.65 441 ALA A C 1
ATOM 725 O O . ALA A 1 98 ? 22.698 17.750 18.402 1.00 16.13 441 ALA A O 1
ATOM 727 N N . LEU A 1 99 ? 24.280 18.787 17.204 1.00 14.84 442 LEU A N 1
ATOM 728 C CA . LEU A 1 99 ? 23.483 18.823 15.983 1.00 15.56 442 LEU A CA 1
ATOM 729 C C . LEU A 1 99 ? 23.189 17.419 15.468 1.00 15.94 442 LEU A C 1
ATOM 730 O O . LEU A 1 99 ? 22.047 17.093 15.180 1.00 17.67 442 LEU A O 1
ATOM 735 N N . LYS A 1 100 ? 24.188 16.549 15.436 1.00 16.37 443 LYS A N 1
ATOM 736 C CA . LYS A 1 100 ? 23.972 15.182 14.996 1.00 18.54 443 LYS A CA 1
ATOM 737 C C . LYS A 1 100 ? 22.995 14.467 15.874 1.00 17.79 443 LYS A C 1
ATOM 738 O O . LYS A 1 100 ? 22.183 13.693 15.376 1.00 19.18 443 LYS A O 1
ATOM 744 N N . GLU A 1 101 ? 23.069 14.723 17.172 1.00 16.51 444 GLU A N 1
ATOM 745 C CA . GLU A 1 101 ? 22.174 14.075 18.124 1.00 17.75 444 GLU A CA 1
ATOM 746 C C . GLU A 1 101 ? 20.738 14.411 17.902 1.00 17.34 444 GLU A C 1
ATOM 747 O O . GLU A 1 101 ? 19.896 13.594 18.287 1.00 19.15 444 GLU A O 1
ATOM 753 N N . ILE A 1 102 ? 20.416 15.564 17.307 1.00 16.85 445 ILE A N 1
ATOM 754 C CA . ILE A 1 102 ? 19.040 15.895 16.980 1.00 18.49 445 ILE A CA 1
ATOM 755 C C . ILE A 1 102 ? 18.738 15.797 15.486 1.00 18.13 445 ILE A C 1
ATOM 756 O O . ILE A 1 102 ? 17.696 16.268 15.033 1.00 19.99 445 ILE A O 1
ATOM 761 N N . GLY A 1 103 ? 19.632 15.149 14.753 1.00 18.60 446 GLY A N 1
ATOM 762 C CA . GLY A 1 103 ? 19.400 14.810 13.357 1.00 20.25 446 GLY A CA 1
ATOM 763 C C . GLY A 1 103 ? 19.508 15.987 12.425 1.00 21.07 446 GLY A C 1
ATOM 764 O O . GLY A 1 103 ? 18.901 15.984 11.351 1.00 22.13 446 GLY A O 1
ATOM 765 N N . LYS A 1 104 ? 20.320 16.970 12.810 1.00 20.46 447 LYS A N 1
ATOM 766 C CA . LYS A 1 104 ? 20.488 18.152 11.992 1.00 22.55 447 LYS A CA 1
ATOM 767 C C . LYS A 1 104 ? 21.895 18.332 11.436 1.00 22.64 447 LYS A C 1
ATOM 768 O O . LYS A 1 104 ? 22.846 17.854 12.014 1.00 25.01 447 LYS A O 1
ATOM 774 N N . ASP A 1 105 ? 21.941 18.924 10.248 1.00 22.63 448 ASP A N 1
ATOM 775 C CA . ASP A 1 105 ? 23.138 19.006 9.430 1.00 23.97 448 ASP A CA 1
ATOM 776 C C . ASP A 1 105 ? 23.459 20.462 9.188 1.00 21.64 448 ASP A C 1
ATOM 777 O O . ASP A 1 105 ? 22.747 21.119 8.443 1.00 24.84 448 ASP A O 1
ATOM 782 N N . CYS A 1 106 ? 24.561 20.961 9.763 1.00 20.39 449 CYS A N 1
ATOM 783 C CA . CYS A 1 106 ? 25.052 22.278 9.437 1.00 18.98 449 CYS A CA 1
ATOM 784 C C . CYS A 1 106 ? 26.542 22.320 9.680 1.00 17.63 449 CYS A C 1
ATOM 785 O O . CYS A 1 106 ? 27.031 21.780 10.653 1.00 19.21 449 CYS A O 1
ATOM 788 N N . PRO A 1 107 ? 27.302 22.954 8.797 1.00 15.95 450 PRO A N 1
ATOM 789 C CA . PRO A 1 107 ? 28.734 23.011 9.073 1.00 16.89 450 PRO A CA 1
ATOM 790 C C . PRO A 1 107 ? 29.045 23.938 10.251 1.00 15.86 450 PRO A C 1
ATOM 791 O O . PRO A 1 107 ? 28.356 24.926 10.494 1.00 15.29 450 PRO A O 1
ATOM 795 N N . VAL A 1 108 ? 30.100 23.580 10.977 1.00 15.50 451 VAL A N 1
ATOM 796 C CA . VAL A 1 108 ? 30.535 24.280 12.163 1.00 14.43 451 VAL A CA 1
ATOM 797 C C . VAL A 1 108 ? 32.025 24.592 11.986 1.00 14.02 451 VAL A C 1
ATOM 798 O O . VAL A 1 108 ? 32.799 23.712 11.628 1.00 16.09 451 VAL A O 1
ATOM 802 N N . VAL A 1 109 ? 32.383 25.838 12.269 1.00 14.12 452 VAL A N 1
ATOM 803 C CA . VAL A 1 109 ? 33.768 26.246 12.169 1.00 14.39 452 VAL A CA 1
ATOM 804 C C . VAL A 1 109 ? 34.170 27.006 13.431 1.00 14.43 452 VAL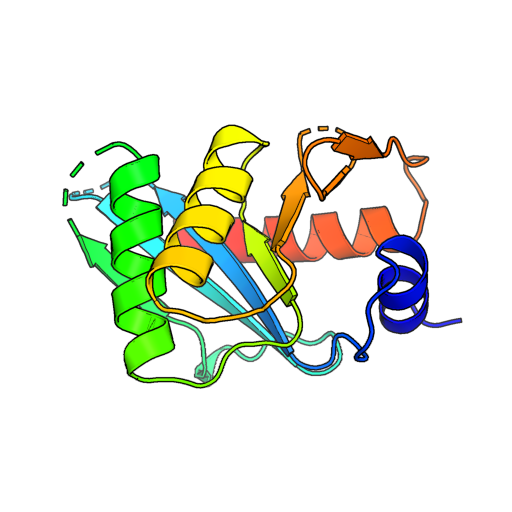 A C 1
ATOM 805 O O . VAL A 1 109 ? 33.348 27.622 14.092 1.00 15.14 452 VAL A O 1
ATOM 809 N N . GLY A 1 110 ? 35.456 26.917 13.767 1.00 14.34 453 GLY A N 1
ATOM 810 C CA . GLY A 1 110 ? 36.008 27.679 14.851 1.00 15.90 453 GLY A CA 1
ATOM 811 C C . GLY A 1 110 ? 37.389 28.204 14.485 1.00 16.19 453 GLY A C 1
ATOM 812 O O . GLY A 1 110 ? 37.876 28.030 13.399 1.00 15.77 453 GLY A O 1
ATOM 813 N N . LEU A 1 111 ? 38.034 28.792 15.451 1.00 19.76 454 LEU A N 1
ATOM 814 C CA . LEU A 1 111 ? 39.470 29.168 15.301 1.00 21.14 454 LEU A CA 1
ATOM 815 C C . LEU A 1 111 ? 40.338 28.492 16.386 1.00 24.00 454 LEU A C 1
ATOM 816 O O . LEU A 1 111 ? 39.931 28.514 17.511 1.00 24.87 454 LEU A O 1
ATOM 821 N N . ALA A 1 112 ? 41.484 27.869 16.064 1.00 25.76 455 ALA A N 1
ATOM 822 C CA . ALA A 1 112 ? 42.249 27.109 17.063 1.00 26.07 455 ALA A CA 1
ATOM 823 C C . ALA A 1 112 ? 42.841 28.022 18.097 1.00 27.56 455 ALA A C 1
ATOM 824 O O . ALA A 1 112 ? 42.962 27.625 19.272 1.00 30.24 455 ALA A O 1
ATOM 826 N N . THR A 1 117 ? 44.442 29.797 12.516 1.00 23.16 460 THR A N 1
ATOM 827 C CA . THR A 1 117 ? 44.165 28.467 12.077 1.00 22.47 460 THR A CA 1
ATOM 828 C C . THR A 1 117 ? 42.696 28.165 12.282 1.00 20.98 460 THR A C 1
ATOM 829 O O . THR A 1 117 ? 42.176 28.309 13.362 1.00 23.01 460 THR A O 1
ATOM 833 N N . VAL A 1 118 ? 42.085 27.784 11.210 1.00 20.07 461 VAL A N 1
ATOM 834 C CA . VAL A 1 118 ? 40.700 27.506 11.239 1.00 19.51 461 VAL A CA 1
ATOM 835 C C . VAL A 1 118 ? 40.546 26.046 11.756 1.00 19.43 461 VAL A C 1
ATOM 836 O O . VAL A 1 118 ? 41.394 25.179 11.479 1.00 22.23 461 VAL A O 1
ATOM 840 N N . VAL A 1 119 ? 39.485 25.803 12.529 1.00 17.59 462 VAL A N 1
ATOM 841 C CA . VAL A 1 119 ? 39.128 24.473 12.997 1.00 18.28 462 VAL A CA 1
ATOM 842 C C . VAL A 1 119 ? 37.910 24.095 12.220 1.00 17.46 462 VAL A C 1
ATOM 843 O O . VAL A 1 119 ? 36.873 24.753 12.282 1.00 16.61 462 VAL A O 1
ATOM 847 N N . PHE A 1 120 ? 38.034 23.000 11.475 1.00 17.52 463 PHE A N 1
ATOM 848 C CA . PHE A 1 120 ? 36.976 22.516 10.612 1.00 17.99 463 PHE A CA 1
ATOM 849 C C . PHE A 1 120 ? 37.113 21.025 10.340 1.00 17.85 463 PHE A C 1
ATOM 850 O O . PHE A 1 120 ? 38.168 20.579 9.960 1.00 20.15 463 PHE A O 1
ATOM 858 N N . GLU A 1 121 ? 36.010 20.326 10.493 1.00 19.94 464 GLU A N 1
ATOM 859 C CA . GLU A 1 121 ? 35.972 18.883 10.187 1.00 21.64 464 GLU A CA 1
ATOM 860 C C . GLU A 1 121 ? 37.123 18.130 10.814 1.00 22.44 464 GLU A C 1
ATOM 861 O O . GLU A 1 121 ? 37.817 17.305 10.184 1.00 24.76 464 GLU A O 1
ATOM 867 N N . ASN A 1 122 ? 37.321 18.447 12.083 1.00 21.79 465 ASN A N 1
ATOM 868 C CA . ASN A 1 122 ? 38.263 17.696 12.900 1.00 23.43 465 ASN A CA 1
ATOM 869 C C . ASN A 1 122 ? 39.687 17.842 12.431 1.00 23.29 465 ASN A C 1
ATOM 870 O O . ASN A 1 122 ? 40.529 16.993 12.673 1.00 25.28 465 ASN A O 1
ATOM 875 N N . ARG A 1 123 ? 39.958 18.959 11.767 1.00 24.24 466 ARG A N 1
ATOM 876 C CA . ARG A 1 123 ? 41.246 19.262 11.274 1.00 25.00 466 ARG A CA 1
ATOM 877 C C . ARG A 1 123 ? 41.449 20.746 11.458 1.00 24.21 466 ARG A C 1
ATOM 878 O O . ARG A 1 123 ? 40.535 21.515 11.759 1.00 24.39 466 ARG A O 1
ATOM 886 N N . GLU A 1 124 ? 42.679 21.136 11.272 1.00 24.42 467 GLU A N 1
ATOM 887 C CA . GLU A 1 124 ? 43.017 22.511 11.271 1.00 24.97 467 GLU A CA 1
ATOM 888 C C . GLU A 1 124 ? 43.532 22.938 9.891 1.00 24.81 467 GLU A C 1
ATOM 889 O O . GLU A 1 124 ? 44.202 22.169 9.189 1.00 27.37 467 GLU A O 1
ATOM 895 N N . ILE A 1 125 ? 43.202 24.185 9.512 1.00 23.43 468 ILE A N 1
ATOM 896 C CA . ILE A 1 125 ? 43.636 24.800 8.245 1.00 23.50 468 ILE A CA 1
ATOM 897 C C . ILE A 1 125 ? 44.339 26.106 8.614 1.00 20.78 468 ILE A C 1
ATOM 898 O O . ILE A 1 125 ? 43.709 27.048 9.062 1.00 22.84 468 ILE A O 1
ATOM 903 N N . HIS A 1 126 ? 45.654 26.143 8.475 1.00 19.97 469 HIS A N 1
ATOM 904 C CA . HIS A 1 126 ? 46.394 27.364 8.741 1.00 19.14 469 HIS A CA 1
ATOM 905 C C . HIS A 1 126 ? 46.223 28.287 7.536 1.00 18.72 469 HIS A C 1
ATOM 906 O O . HIS A 1 126 ? 46.368 27.839 6.395 1.00 21.57 469 HIS A O 1
ATOM 913 N N . LEU A 1 127 ? 45.878 29.538 7.804 1.00 16.36 470 LEU A N 1
ATOM 914 C CA . LEU A 1 127 ? 45.739 30.518 6.744 1.00 16.40 470 LEU A CA 1
ATOM 915 C C . LEU A 1 127 ? 46.712 31.642 6.977 1.00 15.76 470 LEU A C 1
ATOM 916 O O . LEU A 1 127 ? 46.995 32.028 8.112 1.00 16.22 470 LEU A O 1
ATOM 921 N N . PRO A 1 128 ? 47.181 32.250 5.882 1.00 15.71 471 PRO A N 1
ATOM 922 C CA . PRO A 1 128 ? 47.970 33.452 5.995 1.00 16.95 471 PRO A CA 1
ATOM 923 C C . PRO A 1 128 ? 47.202 34.542 6.697 1.00 16.40 471 PRO A C 1
ATOM 924 O O . PRO A 1 128 ? 45.982 34.641 6.573 1.00 16.27 471 PRO A O 1
ATOM 928 N N . HIS A 1 129 ? 47.913 35.422 7.380 1.00 17.02 472 HIS A N 1
ATOM 929 C CA . HIS A 1 129 ? 47.279 36.419 8.206 1.00 17.49 472 HIS A CA 1
ATOM 930 C C . HIS A 1 129 ? 46.250 37.266 7.480 1.00 16.93 472 HIS A C 1
ATOM 931 O O . HIS A 1 129 ? 45.216 37.613 8.022 1.00 17.90 472 HIS A O 1
ATOM 938 N N . ASP A 1 130 ? 46.564 37.650 6.248 1.00 16.13 473 ASP A N 1
ATOM 939 C CA . ASP A 1 130 ? 45.720 38.547 5.477 1.00 16.65 473 ASP A CA 1
ATOM 940 C C . ASP A 1 130 ? 44.754 37.815 4.568 1.00 15.52 473 ASP A C 1
ATOM 941 O O . ASP A 1 130 ? 44.063 38.442 3.770 1.00 17.30 473 ASP A O 1
ATOM 946 N N . HIS A 1 131 ? 44.671 36.490 4.685 1.00 15.73 474 HIS A N 1
ATOM 947 C CA . HIS A 1 131 ? 43.721 35.782 3.869 1.00 15.72 474 HIS A CA 1
ATOM 948 C C . HIS A 1 131 ? 42.321 36.318 4.165 1.00 15.83 474 HIS A C 1
ATOM 949 O O . HIS A 1 131 ? 41.960 36.481 5.329 1.00 15.92 474 HIS A O 1
ATOM 956 N N . PRO A 1 132 ? 41.539 36.608 3.120 1.00 16.39 475 PRO A N 1
ATOM 957 C CA . PRO A 1 132 ? 40.249 37.233 3.353 1.00 16.78 475 PRO A CA 1
ATOM 958 C C . PRO A 1 132 ? 39.287 36.365 4.184 1.00 16.59 475 PRO A C 1
ATOM 959 O O . PRO A 1 132 ? 38.439 36.906 4.888 1.00 16.61 475 PRO A O 1
ATOM 963 N N . VAL A 1 133 ? 39.412 35.058 4.101 1.00 16.08 476 VAL A N 1
ATOM 964 C CA . VAL A 1 133 ? 38.553 34.196 4.900 1.00 15.39 476 VAL A CA 1
ATOM 965 C C . VAL A 1 133 ? 38.933 34.247 6.356 1.00 15.15 476 VAL A C 1
ATOM 966 O O . VAL A 1 133 ? 38.063 34.250 7.227 1.00 15.61 476 VAL A O 1
ATOM 970 N N . LEU A 1 134 ? 40.233 34.235 6.640 1.00 15.49 477 LEU A N 1
ATOM 971 C CA . LEU A 1 134 ? 40.660 34.420 8.016 1.00 15.82 477 LEU A CA 1
ATOM 972 C C . LEU A 1 134 ? 40.188 35.756 8.573 1.00 16.10 477 LEU A C 1
ATOM 973 O O . LEU A 1 134 ? 39.679 35.839 9.693 1.00 16.71 477 LEU A O 1
ATOM 978 N N . ARG A 1 135 ? 40.310 36.814 7.779 1.00 16.15 478 ARG A N 1
ATOM 979 C CA . ARG A 1 135 ? 39.872 38.117 8.246 1.00 16.81 478 ARG A CA 1
ATOM 980 C C . ARG A 1 135 ? 38.380 38.144 8.565 1.00 16.93 478 ARG A C 1
ATOM 981 O O . ARG A 1 135 ? 37.975 38.694 9.583 1.00 17.21 478 ARG A O 1
ATOM 989 N N . LEU A 1 136 ? 37.570 37.498 7.736 1.00 15.86 479 LEU A N 1
ATOM 990 C CA . LEU A 1 136 ? 36.136 37.420 7.995 1.00 16.08 479 LEU A CA 1
ATOM 991 C C . LEU A 1 136 ? 35.852 36.611 9.278 1.00 15.51 479 LEU A C 1
ATOM 992 O O . LEU A 1 136 ? 35.026 37.040 10.081 1.00 16.03 479 LEU A O 1
ATOM 997 N N . LEU A 1 137 ? 36.482 35.451 9.444 1.00 15.10 480 LEU A N 1
ATOM 998 C CA . LEU A 1 137 ? 36.256 34.666 10.629 1.00 15.71 480 LEU A CA 1
ATOM 999 C C . LEU A 1 137 ? 36.671 35.444 11.893 1.00 15.97 480 LEU A C 1
ATOM 1000 O O . LEU A 1 137 ? 35.997 35.373 12.924 1.00 16.62 480 LEU A O 1
ATOM 1005 N N . VAL A 1 138 ? 37.776 36.193 11.836 1.00 16.82 481 VAL A N 1
ATOM 1006 C CA . VAL A 1 138 ? 38.185 37.029 12.962 1.00 17.76 481 VAL A CA 1
ATOM 1007 C C . VAL A 1 138 ? 37.158 38.103 13.247 1.00 17.47 481 VAL A C 1
ATOM 1008 O O . VAL A 1 138 ? 36.851 38.401 14.399 1.00 18.86 481 VAL A O 1
ATOM 1012 N N . GLN A 1 139 ? 36.602 38.692 12.206 1.00 17.62 482 GLN A N 1
ATOM 1013 C CA . GLN A 1 139 ? 35.550 39.679 12.401 1.00 18.92 482 GLN A CA 1
ATOM 1014 C C . GLN A 1 139 ? 34.333 39.064 13.111 1.00 18.01 482 GLN A C 1
ATOM 1015 O O . GLN A 1 139 ? 33.745 39.696 13.999 1.00 18.62 482 GLN A O 1
ATOM 1021 N N . ILE A 1 140 ? 33.944 37.863 12.711 1.00 16.53 483 ILE A N 1
ATOM 1022 C CA . ILE A 1 140 ? 32.830 37.191 13.355 1.00 17.00 483 ILE A CA 1
ATOM 1023 C C . ILE A 1 140 ? 33.163 36.884 14.810 1.00 17.54 483 ILE A C 1
ATOM 1024 O O . ILE A 1 140 ? 32.362 37.122 15.717 1.00 18.20 483 ILE A O 1
ATOM 1029 N N . ARG A 1 141 ? 34.349 36.325 15.044 1.00 18.09 484 ARG A N 1
ATOM 1030 C CA . ARG A 1 141 ? 34.760 36.092 16.415 1.00 19.98 484 ARG A CA 1
ATOM 1031 C C . ARG A 1 141 ? 34.724 37.356 17.256 1.00 21.16 484 ARG A C 1
ATOM 1032 O O . ARG A 1 141 ? 34.273 37.354 18.404 1.00 22.51 484 ARG A O 1
ATOM 1040 N N . ASP A 1 142 ? 35.238 38.440 16.706 1.00 21.33 485 ASP A N 1
ATOM 1041 C CA . ASP A 1 142 ? 35.287 39.680 17.484 1.00 22.43 485 ASP A CA 1
ATOM 1042 C C . ASP A 1 142 ? 33.917 40.266 17.805 1.00 22.87 485 ASP A C 1
ATOM 1043 O O . ASP A 1 142 ? 33.705 40.875 18.862 1.00 23.41 485 ASP A O 1
ATOM 1048 N N . GLU A 1 143 ? 32.972 40.099 16.905 1.00 21.14 486 GLU A N 1
ATOM 1049 C CA . GLU A 1 143 ? 31.638 40.560 17.186 1.00 21.17 486 GLU A CA 1
ATOM 1050 C C . GLU A 1 143 ? 31.013 39.657 18.250 1.00 20.29 486 GLU A C 1
ATOM 1051 O O . GLU A 1 143 ? 30.293 40.116 19.128 1.00 21.53 486 GLU A O 1
ATOM 1057 N N . THR A 1 144 ? 31.258 38.350 18.152 1.00 20.91 487 THR A N 1
ATOM 1058 C CA . THR A 1 144 ? 30.752 37.384 19.112 1.00 22.19 487 THR A CA 1
ATOM 1059 C C . THR A 1 144 ? 31.264 37.788 20.505 1.00 23.34 487 THR A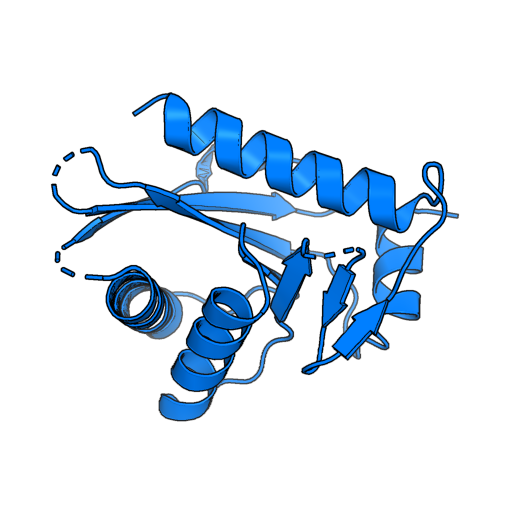 C 1
ATOM 1060 O O . THR A 1 144 ? 30.523 37.875 21.493 1.00 23.22 487 THR A O 1
ATOM 1064 N N . HIS A 1 145 ? 32.545 38.144 20.571 1.00 25.23 488 HIS A N 1
ATOM 1065 C CA . HIS A 1 145 ? 33.179 38.463 21.859 1.00 26.48 488 HIS A CA 1
ATOM 1066 C C . HIS A 1 145 ? 32.672 39.809 22.387 1.00 26.21 488 HIS A C 1
ATOM 1067 O O . HIS A 1 145 ? 32.378 39.936 23.596 1.00 27.20 488 HIS A O 1
ATOM 1074 N N . ARG A 1 146 ? 32.564 40.815 21.528 1.00 27.16 489 ARG A N 1
ATOM 1075 C CA . ARG A 1 146 ? 31.983 42.132 21.871 1.00 26.75 489 ARG A CA 1
ATOM 1076 C C . ARG A 1 146 ? 30.602 42.006 22.521 1.00 25.00 489 ARG A C 1
ATOM 1077 O O . ARG A 1 146 ? 30.278 42.648 23.542 1.00 26.76 489 ARG A O 1
ATOM 1085 N N . PHE A 1 147 ? 29.774 41.150 21.931 1.00 22.94 490 PHE A N 1
ATOM 1086 C CA . PHE A 1 147 ? 28.452 40.935 22.456 1.00 22.72 490 PHE A CA 1
ATOM 1087 C C . PHE A 1 147 ? 28.484 40.193 23.776 1.00 22.86 490 PHE A C 1
ATOM 1088 O O . PHE A 1 147 ? 27.732 40.510 24.708 1.00 24.31 490 PHE A O 1
ATOM 1096 N N . ALA A 1 148 ? 29.330 39.175 23.886 1.00 22.21 491 ALA A N 1
ATOM 1097 C CA . ALA A 1 148 ? 29.435 38.408 25.114 1.00 23.65 491 ALA A CA 1
ATOM 1098 C C . ALA A 1 148 ? 29.879 39.275 26.286 1.00 23.94 491 ALA A C 1
ATOM 1099 O O . ALA A 1 148 ? 29.282 39.214 27.342 1.00 24.47 491 ALA A O 1
ATOM 1101 N N . VAL A 1 149 ? 30.922 40.089 26.073 1.00 24.93 492 VAL A N 1
ATOM 1102 C CA . VAL A 1 149 ? 31.646 40.811 27.153 1.00 27.15 492 VAL A CA 1
ATOM 1103 C C . VAL A 1 149 ? 30.768 41.935 27.651 1.00 28.04 492 VAL A C 1
ATOM 1104 O O . VAL A 1 149 ? 31.030 42.493 28.722 1.00 28.16 492 VAL A O 1
ATOM 1108 N N . SER A 1 150 ? 29.765 42.304 26.869 1.00 28.86 493 SER A N 1
ATOM 1109 C CA . SER A 1 150 ? 28.853 43.376 27.178 1.00 30.76 493 SER A CA 1
ATOM 1110 C C . SER A 1 150 ? 27.772 42.969 28.163 1.00 30.69 493 SER A C 1
ATOM 1111 O O . SER A 1 150 ? 27.008 43.811 28.585 1.00 31.40 493 SER A O 1
ATOM 1114 N N . TYR A 1 151 ? 27.686 41.694 28.554 1.00 29.13 494 TYR A N 1
ATOM 1115 C CA . TYR A 1 151 ? 26.555 41.277 29.402 1.00 29.48 494 TYR A CA 1
ATOM 1116 C C . TYR A 1 151 ? 26.822 41.579 30.880 1.00 30.53 494 TYR A C 1
ATOM 1117 O O . TYR A 1 151 ? 27.940 41.384 31.339 1.00 32.91 494 TYR A O 1
#

Radius of gyration: 13.81 Å; Cα contacts (8 Å, |Δi|>4): 265; chains: 1; bounding box: 35×29×41 Å

Nearest PDB structures (foldseek):
  2nrr-assembly1_A  TM=1.007E+00  e=6.119E-30  Thermotoga maritima
  2nrx-assembly2_B  TM=9.864E-01  e=1.980E-24  Thermotoga maritima
  2nrx-assembly1_A  TM=9.822E-01  e=1.751E-24  Thermotoga maritima
  2nrz-assembly2_B  TM=9.824E-01  e=2.866E-24  Thermotoga maritima
  2nrw-assembly1_A  TM=9.757E-01  e=2.057E-23  Thermotoga maritima

Secondary structure (DSSP, 8-state):
--HHHHHHHHTT-SS---EEEEEEEE----EEEEEEEETTEE-GGG-EEEE--HHHHHHHHHHHHHTTS---SEEEESS-HHHHHHHHHHHHHTT----EEEE--EEETTEEE---TT-HHHHHHHHHHHHHHHHHHT-

Solvent-accessible surface area: 7276 Å² total; per-residue (Å²): 168,91,22,0,58,34,0,40,112,49,5,131,19,196,83,71,0,103,61,1,1,0,3,15,16,32,96,182,95,18,2,0,1,2,0,0,2,55,62,20,133,55,74,136,84,63,25,105,57,8,139,71,107,40,120,98,6,0,77,45,1,2,57,104,14,4,80,146,78,114,57,8,40,0,2,0,1,30,17,24,65,26,32,0,46,11,0,39,88,0,3,133,96,55,65,73,125,18,46,3,0,0,15,82,50,0,0,14,122,96,175,100,50,141,12,85,126,113,53,59,0,16,85,15,0,28,86,0,84,56,20,0,98,152,29,8,105,77,127

InterPro domains:
  IPR000305 GIY-YIG endonuclease [PF01541] (16-88)
  IPR000305 GIY-YIG endonuclease [PS50164] (14-89)
  IPR000305 GIY-YIG endonuclease [SM00465] (15-93)
  IPR001162 UvrC, RNAse H endonuclease domain [PF08459] (352-492)
  IPR001162 UvrC, RNAse H endonuclease domain [PS50165] (276-442)
  IPR001943 UVR domain [PF02151] (200-228)
  IPR001943 UVR domain [PS50151] (194-229)
  IPR004791 UvrABC system, subunit C [MF_00203] (2-556)
  IPR004791 UvrABC system, subunit C [TIGR00194] (7-539)
  IPR010994 RuvA domain 2-like [SSF47781] (447-546)
  IPR035901 GIY-YIG endonuclease superfamily [G3DSA:3.40.1440.10] (1-96)
  IPR035901 GIY-YIG endonuclease superfamily [SSF82771] (16-94)
  IPR036876 UVR domain superfamily [SSF46600] (181-233)
  IPR038476 UvrC, RNAse H endonuclease domain superfamily [G3DSA:3.30.420.340] (344-499)
  IPR047296 UvrC/Cho-like, GIY-YIG domain [cd10434] (12-89)
  IPR050066 UvrABC system protein C [PTHR30562] (2-555)
  IPR060101 SAM-like helix-hairpin-helix tandem [PF14520] (508-545)
  IPR060385 UvrC/Cho excinuclease, middle domain [PF27096] (97-184)